Protein AF-A0A7J7LMC5-F1 (afdb_monomer_lite)

Structure (mmCIF, N/CA/C/O backbone):
data_AF-A0A7J7LMC5-F1
#
_entry.id   AF-A0A7J7LMC5-F1
#
loop_
_atom_site.group_PDB
_atom_site.id
_atom_site.type_symbol
_atom_site.label_atom_id
_atom_site.label_alt_id
_atom_site.label_comp_id
_atom_site.label_asym_id
_atom_site.label_entity_id
_atom_site.label_seq_id
_atom_site.pdbx_PDB_ins_code
_atom_site.Cartn_x
_atom_site.Cartn_y
_atom_site.Cartn_z
_atom_site.occupancy
_atom_site.B_iso_or_equiv
_atom_site.auth_seq_id
_atom_site.auth_comp_id
_atom_site.auth_asym_id
_atom_site.auth_atom_id
_atom_site.pdbx_PDB_model_num
ATOM 1 N N . MET A 1 1 ? -28.082 -5.155 7.190 1.00 59.53 1 MET A N 1
ATOM 2 C CA . MET A 1 1 ? -26.811 -5.851 6.902 1.00 59.53 1 MET A CA 1
ATOM 3 C C . MET A 1 1 ? -25.706 -4.820 7.047 1.00 59.53 1 MET A C 1
ATOM 5 O O . MET A 1 1 ? -25.711 -3.858 6.286 1.00 59.53 1 MET A O 1
ATOM 9 N N . GLU A 1 2 ? -24.845 -4.935 8.058 1.00 79.38 2 GLU A N 1
ATOM 10 C CA . GLU A 1 2 ? -23.671 -4.059 8.148 1.00 79.38 2 GLU A CA 1
ATOM 11 C C . GLU A 1 2 ? -22.735 -4.354 6.977 1.00 79.38 2 GLU A C 1
ATOM 13 O O . GLU A 1 2 ? -22.448 -5.513 6.665 1.00 79.38 2 GLU A O 1
ATOM 18 N N . ARG A 1 3 ? -22.290 -3.301 6.290 1.00 82.31 3 ARG A N 1
ATOM 19 C CA . ARG A 1 3 ? -21.284 -3.441 5.241 1.00 82.31 3 ARG A CA 1
ATOM 20 C C . ARG A 1 3 ? -19.934 -3.620 5.921 1.00 82.31 3 ARG A C 1
ATOM 22 O O . ARG A 1 3 ? -19.506 -2.735 6.655 1.00 82.31 3 ARG A O 1
ATOM 29 N N . ARG A 1 4 ? -19.269 -4.749 5.664 1.00 88.06 4 ARG A N 1
ATOM 30 C CA . ARG A 1 4 ? -17.881 -4.948 6.097 1.00 88.06 4 ARG A CA 1
ATOM 31 C C . ARG A 1 4 ? -17.014 -3.861 5.480 1.00 88.06 4 ARG A C 1
ATOM 33 O O . ARG A 1 4 ? -17.108 -3.611 4.276 1.00 88.06 4 ARG A O 1
ATOM 40 N N . LYS A 1 5 ? -16.196 -3.214 6.301 1.00 90.62 5 LYS A N 1
ATOM 41 C CA . LYS A 1 5 ? -15.305 -2.165 5.829 1.00 90.62 5 LYS A CA 1
ATOM 42 C C . LYS A 1 5 ? -14.005 -2.776 5.329 1.00 90.62 5 LYS A C 1
ATOM 44 O O . LYS A 1 5 ? -13.486 -3.728 5.899 1.00 90.62 5 LYS A O 1
ATOM 49 N N . TRP A 1 6 ? -13.449 -2.180 4.283 1.00 92.81 6 TRP A N 1
ATOM 50 C CA . TRP A 1 6 ? -12.155 -2.586 3.735 1.00 92.81 6 TRP A CA 1
ATOM 51 C C . TRP A 1 6 ? -10.980 -2.307 4.677 1.00 92.81 6 TRP A C 1
ATOM 53 O O . TRP A 1 6 ? -9.923 -2.909 4.525 1.00 92.81 6 TRP A O 1
ATOM 63 N N . GLU A 1 7 ? -11.149 -1.388 5.630 1.00 91.62 7 GLU A N 1
ATOM 64 C CA . GLU A 1 7 ? -10.136 -1.072 6.644 1.00 91.62 7 GLU A CA 1
ATOM 65 C C . GLU A 1 7 ? -9.952 -2.184 7.686 1.00 91.62 7 GLU A C 1
ATOM 67 O O . GLU A 1 7 ? -8.859 -2.287 8.242 1.00 91.62 7 GLU A O 1
ATOM 72 N N . ASP A 1 8 ? -10.976 -3.027 7.875 1.00 93.94 8 ASP A N 1
ATOM 73 C CA . ASP A 1 8 ? -10.987 -4.164 8.806 1.00 93.94 8 ASP A CA 1
ATOM 74 C C . ASP A 1 8 ? -10.494 -5.469 8.153 1.00 93.94 8 ASP A C 1
ATOM 76 O O . ASP A 1 8 ? -10.487 -6.525 8.787 1.00 93.94 8 ASP A O 1
ATOM 80 N N . LEU A 1 9 ? -10.126 -5.427 6.866 1.00 94.69 9 LEU A N 1
ATOM 81 C CA . LEU A 1 9 ? -9.575 -6.586 6.174 1.00 94.69 9 LEU A CA 1
ATOM 82 C C . LEU A 1 9 ? -8.205 -6.939 6.766 1.00 94.69 9 LEU A C 1
ATOM 84 O O . LEU A 1 9 ? -7.415 -6.053 7.095 1.00 94.69 9 LEU A O 1
ATOM 88 N N . ASP A 1 10 ? -7.920 -8.237 6.862 1.00 96.25 10 ASP A N 1
ATOM 89 C CA . ASP A 1 10 ? -6.621 -8.721 7.313 1.00 96.25 10 ASP A CA 1
ATOM 90 C C . ASP A 1 10 ? -5.468 -8.108 6.493 1.00 96.25 10 ASP A C 1
ATOM 92 O O . ASP A 1 10 ? -5.580 -7.896 5.277 1.00 96.25 10 ASP A O 1
ATOM 96 N N . LYS A 1 11 ? -4.357 -7.805 7.172 1.00 96.38 11 LYS A N 1
ATOM 97 C CA . LYS A 1 11 ? -3.231 -7.085 6.570 1.00 96.38 11 LYS A CA 1
ATOM 98 C C . LYS A 1 11 ? -2.624 -7.865 5.403 1.00 96.38 11 LYS A C 1
ATOM 100 O O . LYS A 1 11 ? -2.318 -7.251 4.382 1.00 96.38 11 LYS A O 1
ATOM 105 N N . ASP A 1 12 ? -2.489 -9.183 5.512 1.00 97.19 12 ASP A N 1
ATOM 106 C CA . ASP A 1 12 ? -1.875 -10.006 4.465 1.00 97.19 12 ASP A CA 1
ATOM 107 C C . ASP A 1 12 ? -2.790 -10.088 3.239 1.00 97.19 12 ASP A C 1
ATOM 109 O O . ASP A 1 12 ? -2.337 -10.057 2.090 1.00 97.19 12 ASP A O 1
ATOM 113 N N . CYS A 1 13 ? -4.106 -10.081 3.469 1.00 96.94 13 CYS A N 1
ATOM 114 C CA . CYS A 1 13 ? -5.091 -9.949 2.400 1.00 96.94 13 CYS A CA 1
ATOM 115 C C . CYS A 1 13 ? -4.975 -8.596 1.686 1.00 96.94 13 CYS A C 1
ATOM 117 O O . CYS A 1 13 ? -4.991 -8.559 0.454 1.00 96.94 13 CYS A O 1
ATOM 119 N N . LEU A 1 14 ? -4.824 -7.494 2.433 1.00 96.88 14 LEU A N 1
ATOM 120 C CA . LEU A 1 14 ? -4.572 -6.176 1.847 1.00 96.88 14 LEU A CA 1
ATOM 121 C C . LEU A 1 14 ? -3.283 -6.179 1.025 1.00 96.88 14 LEU A C 1
ATOM 123 O O . LEU A 1 14 ? -3.324 -5.792 -0.136 1.00 96.88 14 LEU A O 1
ATOM 127 N N . ILE A 1 15 ? -2.169 -6.672 1.565 1.00 96.94 15 ILE A N 1
ATOM 128 C CA . ILE A 1 15 ? -0.877 -6.734 0.861 1.00 96.94 15 ILE A CA 1
ATOM 129 C C . ILE A 1 15 ? -0.999 -7.496 -0.466 1.00 96.94 15 ILE A C 1
ATOM 131 O O . ILE A 1 15 ? -0.562 -7.001 -1.503 1.00 96.94 15 ILE A O 1
ATOM 135 N N . ASN A 1 16 ? -1.653 -8.661 -0.470 1.00 96.12 16 ASN A N 1
ATOM 136 C CA . ASN A 1 16 ? -1.862 -9.455 -1.685 1.00 96.12 16 ASN A CA 1
ATOM 137 C C . ASN A 1 16 ? -2.717 -8.727 -2.741 1.00 96.12 16 ASN A C 1
ATOM 139 O O . ASN A 1 16 ? -2.503 -8.906 -3.941 1.00 96.12 16 ASN A O 1
ATOM 143 N N . ILE A 1 17 ? -3.688 -7.911 -2.324 1.00 95.69 17 ILE A N 1
ATOM 144 C CA . ILE A 1 17 ? -4.479 -7.079 -3.243 1.00 95.69 17 ILE A CA 1
ATOM 145 C C . ILE A 1 17 ? -3.625 -5.922 -3.770 1.00 95.69 17 ILE A C 1
ATOM 147 O O . ILE A 1 17 ? -3.565 -5.704 -4.980 1.00 95.69 17 ILE A O 1
ATOM 151 N N . LEU A 1 18 ? -2.950 -5.199 -2.876 1.00 95.44 18 LEU A N 1
ATOM 152 C CA . LEU A 1 18 ? -2.156 -4.020 -3.207 1.00 95.44 18 LEU A CA 1
ATOM 153 C C . LEU A 1 18 ? -0.967 -4.361 -4.113 1.00 95.44 18 LEU A C 1
ATOM 155 O O . LEU A 1 18 ? -0.713 -3.631 -5.064 1.00 95.44 18 LEU A O 1
ATOM 159 N N . GLY A 1 19 ? -0.304 -5.501 -3.912 1.00 93.62 19 GLY A N 1
ATOM 160 C CA . G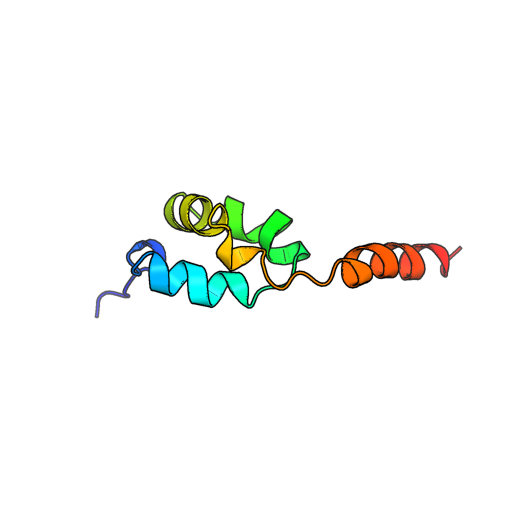LY A 1 19 ? 0.806 -5.951 -4.762 1.00 93.62 19 GLY A CA 1
ATOM 161 C C . GLY A 1 19 ? 0.427 -6.272 -6.212 1.00 93.62 19 GLY A C 1
ATOM 162 O O . GLY A 1 19 ? 1.307 -6.483 -7.042 1.00 93.62 19 GLY A O 1
ATOM 163 N N . ARG A 1 20 ? -0.869 -6.294 -6.546 1.00 92.75 20 ARG A N 1
ATOM 164 C CA . ARG A 1 20 ? -1.363 -6.432 -7.929 1.00 92.75 20 ARG A CA 1
ATOM 165 C C . ARG A 1 20 ? -1.581 -5.088 -8.618 1.00 92.75 20 ARG A C 1
ATOM 167 O O . ARG A 1 20 ? -1.890 -5.059 -9.808 1.00 92.75 20 ARG A O 1
ATOM 174 N N . LEU A 1 21 ? -1.486 -3.990 -7.875 1.00 91.69 21 LEU A N 1
ATOM 175 C CA . LEU A 1 21 ? -1.706 -2.653 -8.397 1.00 91.69 21 LEU A CA 1
ATOM 176 C C . LEU A 1 21 ? -0.481 -2.151 -9.159 1.00 91.69 21 LEU A C 1
ATOM 178 O O . LEU A 1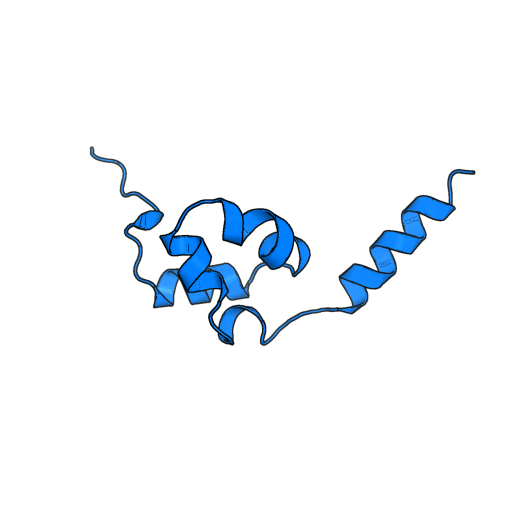 21 ? 0.660 -2.540 -8.910 1.00 91.69 21 LEU A O 1
ATOM 182 N N . GLY A 1 22 ? -0.731 -1.246 -10.101 1.00 88.94 22 GLY A N 1
ATOM 183 C CA . GLY A 1 22 ? 0.340 -0.557 -10.801 1.00 88.94 22 GLY A CA 1
ATOM 184 C C . GLY A 1 22 ? 1.066 0.423 -9.881 1.00 88.94 22 GLY A C 1
ATOM 185 O O . GLY A 1 22 ? 0.509 0.935 -8.909 1.00 88.94 22 GLY A O 1
ATOM 186 N N . ILE A 1 23 ? 2.303 0.772 -10.242 1.00 88.94 23 ILE A N 1
ATOM 187 C CA . ILE A 1 23 ? 3.110 1.695 -9.436 1.00 88.94 23 ILE A CA 1
ATOM 188 C C . ILE A 1 23 ? 2.433 3.050 -9.194 1.00 88.94 23 ILE A C 1
ATOM 190 O O . ILE A 1 23 ? 2.563 3.625 -8.117 1.00 88.94 23 ILE A O 1
ATOM 194 N N . LYS A 1 24 ? 1.694 3.570 -10.181 1.00 87.69 24 LYS A N 1
ATOM 195 C CA . LYS A 1 24 ? 0.997 4.852 -10.035 1.00 87.69 24 LYS A CA 1
ATOM 196 C C . LYS A 1 24 ? -0.033 4.794 -8.912 1.00 87.69 24 LYS A C 1
ATOM 198 O O . LYS A 1 24 ? -0.094 5.723 -8.118 1.00 87.69 24 LYS A O 1
ATOM 203 N N . ASP A 1 25 ? -0.784 3.703 -8.814 1.00 92.12 25 ASP A N 1
ATOM 204 C CA . ASP A 1 25 ? -1.783 3.530 -7.763 1.00 92.12 25 ASP A CA 1
ATOM 205 C C . ASP A 1 25 ? -1.129 3.351 -6.394 1.00 92.12 25 ASP A C 1
ATOM 207 O O . ASP A 1 25 ? -1.550 3.984 -5.425 1.00 92.12 25 ASP A O 1
ATOM 211 N N . LEU A 1 26 ? -0.062 2.553 -6.326 1.00 92.62 26 LEU A N 1
ATOM 212 C CA . LEU A 1 26 ? 0.703 2.335 -5.096 1.00 92.62 26 LEU A CA 1
ATOM 213 C C . LEU A 1 26 ? 1.336 3.619 -4.546 1.00 92.62 26 LEU A C 1
ATOM 215 O O . LEU A 1 26 ? 1.432 3.767 -3.334 1.00 92.62 26 LEU A O 1
ATOM 219 N N . ILE A 1 27 ? 1.746 4.551 -5.412 1.00 91.12 27 ILE A N 1
ATOM 220 C CA . ILE A 1 27 ? 2.345 5.828 -4.995 1.00 91.12 27 ILE A CA 1
ATOM 221 C C . ILE A 1 27 ? 1.278 6.887 -4.706 1.00 91.12 27 ILE A C 1
ATOM 223 O O . ILE A 1 27 ? 1.351 7.564 -3.684 1.00 91.12 27 ILE A O 1
ATOM 227 N N . TYR A 1 28 ? 0.318 7.075 -5.614 1.00 92.12 28 TYR A N 1
ATOM 228 C CA . TYR A 1 28 ? -0.552 8.255 -5.605 1.00 92.12 28 TYR A CA 1
ATOM 229 C C . TYR A 1 28 ? -1.940 8.016 -5.017 1.00 92.12 28 TYR A C 1
ATOM 231 O O . TYR A 1 28 ? -2.603 8.988 -4.669 1.00 92.12 28 TYR A O 1
ATOM 239 N N . ASN A 1 29 ? -2.382 6.762 -4.888 1.00 95.12 29 ASN A N 1
ATOM 240 C CA . ASN A 1 29 ? -3.747 6.447 -4.466 1.00 95.12 29 ASN A CA 1
ATOM 241 C C . ASN A 1 29 ? -3.763 5.704 -3.125 1.00 95.12 29 ASN A C 1
ATOM 243 O O . ASN A 1 29 ? -4.274 6.218 -2.131 1.00 95.12 29 ASN A O 1
ATOM 247 N N . VAL A 1 30 ? -3.162 4.514 -3.073 1.00 96.06 30 VAL A N 1
ATOM 248 C CA . VAL A 1 30 ? -3.249 3.582 -1.934 1.00 96.06 30 VAL A CA 1
ATOM 249 C C . VAL A 1 30 ? -2.847 4.202 -0.586 1.00 96.06 30 VAL A C 1
ATOM 251 O O . VAL A 1 30 ? -3.604 4.031 0.376 1.00 96.06 30 VAL A O 1
ATOM 254 N N . PRO A 1 31 ? -1.730 4.951 -0.473 1.00 95.56 31 PRO A N 1
ATOM 255 C CA . PRO A 1 31 ? -1.279 5.501 0.806 1.00 95.56 31 PRO A CA 1
ATOM 256 C C . PRO A 1 31 ? -2.249 6.533 1.404 1.00 95.56 31 PRO A C 1
ATOM 258 O O . PRO A 1 31 ? -2.202 6.794 2.605 1.00 95.56 31 PRO A O 1
ATOM 261 N N . PHE A 1 32 ? -3.136 7.107 0.583 1.00 96.25 32 PHE A N 1
ATOM 262 C CA . PHE A 1 32 ? -4.032 8.202 0.959 1.00 96.25 32 PHE A CA 1
ATOM 263 C C . PHE A 1 32 ? -5.476 7.759 1.234 1.00 96.25 32 PHE A C 1
ATOM 265 O O . PHE A 1 32 ? -6.297 8.591 1.612 1.00 96.25 32 PHE A O 1
ATOM 272 N N . VAL A 1 33 ? -5.800 6.467 1.087 1.00 95.94 33 VAL A N 1
ATOM 273 C CA . VAL A 1 33 ? -7.155 5.943 1.346 1.00 95.94 33 VAL A CA 1
ATOM 274 C C . VAL A 1 33 ? -7.469 5.941 2.842 1.00 95.94 33 VAL A C 1
ATOM 276 O O . VAL A 1 33 ? -8.443 6.542 3.289 1.00 95.94 33 VAL A O 1
ATOM 279 N N . CYS A 1 34 ? -6.652 5.246 3.634 1.00 96.19 34 CYS A N 1
ATOM 280 C CA . CYS A 1 34 ? -6.780 5.195 5.087 1.00 96.19 34 CYS A CA 1
ATOM 281 C C . CYS A 1 34 ? -5.474 4.711 5.736 1.00 96.19 34 CYS A C 1
ATOM 283 O O . CYS A 1 34 ? -4.565 4.216 5.069 1.00 96.19 34 CYS A O 1
ATOM 285 N N . LYS A 1 35 ? -5.389 4.793 7.070 1.00 96.50 35 LYS A N 1
ATOM 286 C CA . LYS A 1 35 ? -4.196 4.370 7.829 1.00 96.50 35 LYS A CA 1
ATOM 287 C C . LYS A 1 35 ? -3.869 2.880 7.666 1.00 96.50 35 LYS A C 1
ATOM 289 O O . LYS A 1 35 ? -2.695 2.524 7.691 1.00 96.50 35 LYS A O 1
ATOM 294 N N . SER A 1 36 ? -4.885 2.020 7.544 1.00 97.25 36 SER A N 1
ATOM 295 C CA . SER A 1 36 ? -4.695 0.570 7.371 1.00 97.25 36 SER A CA 1
ATOM 296 C C . SER A 1 36 ? -4.022 0.272 6.026 1.00 97.25 36 SER A C 1
ATOM 298 O O . SER A 1 36 ? -2.988 -0.392 5.974 1.00 97.25 36 SER A O 1
ATOM 300 N N . TRP A 1 37 ? -4.520 0.892 4.955 1.00 97.62 37 TRP A N 1
ATOM 301 C CA . TRP A 1 37 ? -3.974 0.753 3.605 1.00 97.62 37 TRP A CA 1
ATOM 302 C C . TRP A 1 37 ? -2.586 1.377 3.474 1.00 97.62 37 TRP A C 1
ATOM 304 O O . TRP A 1 37 ? -1.702 0.755 2.893 1.00 97.62 37 TRP A O 1
ATOM 314 N N . TYR A 1 38 ? -2.359 2.539 4.097 1.00 97.31 38 TYR A N 1
ATOM 315 C CA . TYR A 1 38 ? -1.028 3.135 4.206 1.00 97.31 38 TYR A CA 1
ATOM 316 C C . TYR A 1 38 ? -0.027 2.136 4.797 1.00 97.31 38 TYR A C 1
ATOM 318 O O . TYR A 1 38 ? 0.982 1.827 4.170 1.00 97.31 38 TYR A O 1
ATOM 326 N N . LYS A 1 39 ? -0.335 1.553 5.963 1.00 97.31 39 LYS A N 1
ATOM 327 C CA . LYS A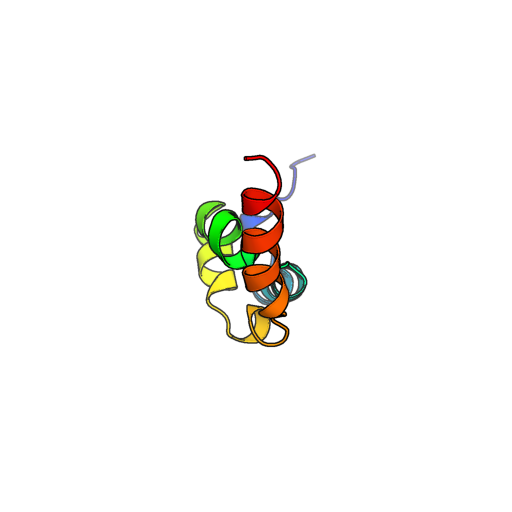 1 39 ? 0.543 0.574 6.624 1.00 97.31 39 LYS A CA 1
ATOM 328 C C . LYS A 1 39 ? 0.771 -0.687 5.791 1.00 97.31 39 LYS A C 1
ATOM 330 O O . LYS A 1 39 ? 1.880 -1.211 5.811 1.00 97.31 39 LYS A O 1
ATOM 335 N N . ALA A 1 40 ? -0.250 -1.180 5.091 1.00 97.50 40 ALA A N 1
ATOM 336 C CA . ALA A 1 40 ? -0.117 -2.335 4.207 1.00 97.50 40 ALA A CA 1
ATOM 337 C C . ALA A 1 40 ? 0.762 -2.018 2.985 1.00 97.50 40 ALA A C 1
ATOM 339 O O . ALA A 1 40 ? 1.612 -2.822 2.625 1.00 97.50 40 ALA A O 1
ATOM 340 N N . SER A 1 41 ? 0.629 -0.822 2.403 1.00 96.31 41 SER A N 1
ATOM 341 C CA . SER A 1 41 ? 1.405 -0.402 1.227 1.00 96.31 41 SER A CA 1
ATOM 342 C C . SER A 1 41 ? 2.908 -0.257 1.475 1.00 96.31 41 SER A C 1
ATOM 344 O O . SER A 1 41 ? 3.689 -0.296 0.530 1.00 96.31 41 SER A O 1
ATOM 346 N N . LEU A 1 42 ? 3.329 -0.110 2.736 1.00 96.00 42 LEU A N 1
ATOM 347 C CA . LEU A 1 42 ? 4.745 -0.075 3.115 1.00 96.00 42 LEU A CA 1
ATOM 348 C C . LEU A 1 42 ? 5.411 -1.458 3.086 1.00 96.00 42 LEU A C 1
ATOM 350 O O . LEU A 1 42 ? 6.628 -1.549 3.234 1.00 96.00 42 LEU A O 1
ATOM 354 N N . ASP A 1 43 ? 4.635 -2.530 2.932 1.00 96.88 43 ASP A N 1
ATOM 355 C CA . ASP A 1 43 ? 5.165 -3.884 2.871 1.00 96.88 43 ASP A CA 1
ATOM 356 C C . ASP A 1 43 ? 5.918 -4.135 1.557 1.00 96.88 43 ASP A C 1
ATOM 358 O O . ASP A 1 43 ? 5.453 -3.770 0.476 1.00 96.88 43 ASP A O 1
ATOM 362 N N . HIS A 1 44 ? 7.081 -4.782 1.641 1.00 93.62 44 HIS A N 1
ATOM 363 C CA . HIS A 1 44 ? 7.945 -5.035 0.489 1.00 93.62 44 HIS A CA 1
ATOM 364 C C . HIS A 1 44 ? 7.280 -5.901 -0.592 1.00 93.62 44 HIS A C 1
ATOM 366 O O . HIS A 1 44 ? 7.585 -5.723 -1.774 1.00 93.62 44 HIS A O 1
ATOM 372 N N . GLU A 1 45 ? 6.345 -6.787 -0.227 1.00 93.75 45 GLU A N 1
ATOM 373 C CA . GLU A 1 45 ? 5.584 -7.595 -1.189 1.00 93.75 45 GLU A CA 1
ATOM 374 C C . GLU A 1 45 ? 4.781 -6.723 -2.165 1.00 93.75 45 GLU A C 1
ATOM 376 O O . GLU A 1 45 ? 4.645 -7.083 -3.335 1.00 93.75 45 GLU A O 1
ATOM 381 N N . CYS A 1 46 ? 4.329 -5.535 -1.737 1.00 93.81 46 CYS A N 1
ATOM 382 C CA . CYS A 1 46 ? 3.596 -4.605 -2.601 1.00 93.81 46 CYS A CA 1
ATOM 383 C C . CYS A 1 46 ? 4.452 -4.062 -3.759 1.00 93.81 46 CYS A C 1
ATOM 385 O O . CYS A 1 46 ? 3.909 -3.583 -4.749 1.00 93.81 46 CYS A O 1
ATOM 387 N N . TRP A 1 47 ? 5.783 -4.140 -3.655 1.00 91.12 47 TRP A N 1
ATOM 388 C CA . TRP A 1 47 ? 6.725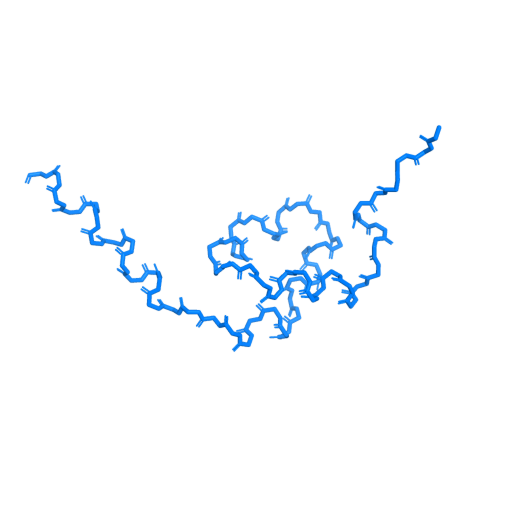 -3.515 -4.590 1.00 91.12 47 TRP A CA 1
ATOM 389 C C . TRP A 1 47 ? 7.590 -4.521 -5.360 1.00 91.12 47 TRP A C 1
ATOM 391 O O . TRP A 1 47 ? 8.371 -4.111 -6.218 1.00 91.12 47 TRP A O 1
ATOM 401 N N . LYS A 1 48 ? 7.466 -5.831 -5.092 1.00 85.31 48 LYS A N 1
ATOM 402 C CA . LYS A 1 48 ? 8.303 -6.870 -5.726 1.00 85.31 48 LYS A CA 1
ATOM 403 C C . LYS A 1 48 ? 8.157 -6.939 -7.245 1.00 85.31 48 LYS A C 1
ATOM 405 O O . LYS A 1 48 ? 9.138 -7.191 -7.938 1.00 85.31 48 LYS A O 1
ATOM 410 N N . PHE A 1 49 ? 6.950 -6.721 -7.764 1.00 74.88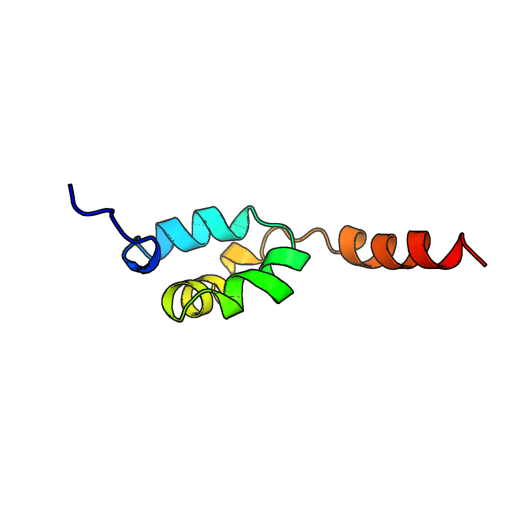 49 PHE A N 1
ATOM 411 C CA . PHE A 1 49 ? 6.643 -6.822 -9.193 1.00 74.88 49 PHE A CA 1
ATOM 412 C C . PHE A 1 49 ? 6.256 -5.461 -9.764 1.00 74.88 49 PHE A C 1
ATOM 414 O O . PHE A 1 49 ? 5.115 -5.216 -10.148 1.00 74.88 49 PHE A O 1
ATOM 421 N N . LEU A 1 50 ? 7.231 -4.555 -9.817 1.00 73.44 50 LEU A N 1
ATOM 422 C CA . LEU A 1 50 ? 7.015 -3.190 -10.277 1.00 73.44 50 LEU A CA 1
ATOM 423 C C . LEU A 1 50 ? 7.552 -2.986 -11.694 1.00 73.44 50 LEU A C 1
ATOM 425 O O . LEU A 1 50 ? 8.757 -3.033 -11.941 1.00 73.44 50 LEU A O 1
ATOM 429 N N . ASN A 1 51 ? 6.660 -2.699 -12.643 1.00 71.75 51 ASN A N 1
ATOM 430 C CA . ASN A 1 51 ? 7.070 -2.314 -13.990 1.00 71.75 51 ASN A CA 1
ATOM 431 C C . ASN A 1 51 ? 7.425 -0.816 -14.043 1.00 71.75 51 ASN A C 1
ATOM 433 O O . ASN A 1 51 ? 6.575 0.037 -14.305 1.00 71.75 51 ASN A O 1
ATOM 437 N N . LEU A 1 52 ? 8.703 -0.494 -13.826 1.00 70.50 52 LEU A N 1
ATOM 438 C CA . LEU A 1 52 ? 9.213 0.882 -13.877 1.00 70.50 52 LEU A CA 1
ATOM 439 C C . LEU A 1 52 ? 9.179 1.501 -15.289 1.00 70.50 52 LEU A C 1
ATOM 441 O O . LEU A 1 52 ? 9.133 2.726 -15.418 1.00 70.50 52 LEU A O 1
ATOM 445 N N . TYR A 1 53 ? 9.127 0.692 -16.355 1.00 71.88 53 TYR A N 1
ATOM 446 C CA . TYR A 1 53 ? 8.993 1.198 -17.728 1.00 71.88 53 TYR A CA 1
ATOM 447 C C . TYR A 1 53 ? 7.644 1.896 -17.959 1.00 71.88 53 TYR A C 1
ATOM 449 O O . TYR A 1 53 ? 7.545 2.813 -18.773 1.00 71.88 53 TYR A O 1
ATOM 457 N N . ALA A 1 54 ? 6.605 1.541 -17.196 1.00 66.44 54 ALA A N 1
ATOM 458 C CA . ALA A 1 54 ? 5.313 2.224 -17.263 1.00 66.44 54 ALA A CA 1
ATOM 459 C C . ALA A 1 54 ? 5.405 3.705 -16.836 1.00 66.44 54 ALA A C 1
ATOM 461 O O . ALA A 1 54 ? 4.671 4.560 -17.342 1.00 66.44 54 ALA A O 1
ATOM 462 N N . ILE A 1 55 ? 6.338 4.042 -15.942 1.00 64.94 55 ILE A N 1
ATOM 463 C CA . ILE A 1 55 ? 6.562 5.426 -15.504 1.00 64.94 55 ILE A CA 1
ATOM 464 C C . ILE A 1 55 ? 7.191 6.239 -16.638 1.00 64.94 55 ILE A C 1
ATOM 466 O O . ILE A 1 55 ? 6.753 7.356 -16.918 1.00 64.94 55 ILE A O 1
ATOM 470 N N . SER A 1 5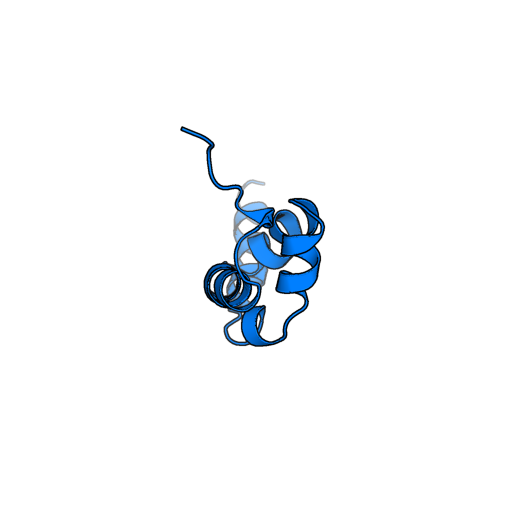6 ? 8.190 5.674 -17.324 1.00 62.34 56 SER A N 1
ATOM 471 C CA . SER A 1 56 ? 8.942 6.382 -18.367 1.00 62.34 56 SER A CA 1
ATOM 472 C C . SER A 1 56 ? 8.116 6.627 -19.633 1.00 62.34 56 SER A C 1
ATOM 474 O O . SER A 1 56 ? 8.251 7.681 -20.256 1.00 62.34 56 SER A O 1
ATOM 476 N N . LEU A 1 57 ? 7.195 5.722 -19.980 1.00 58.38 57 LEU A N 1
ATOM 477 C CA . LEU A 1 57 ? 6.330 5.871 -21.157 1.00 58.38 57 LEU A CA 1
ATOM 478 C C . LEU A 1 57 ? 5.249 6.945 -20.997 1.00 58.38 57 LEU A C 1
ATOM 480 O O . LEU A 1 57 ? 4.825 7.536 -21.989 1.00 58.38 57 LEU A O 1
ATOM 484 N N . THR A 1 58 ? 4.849 7.271 -19.764 1.00 56.19 58 THR A N 1
ATOM 485 C CA . THR A 1 58 ? 3.836 8.316 -19.534 1.00 56.19 58 THR A CA 1
ATOM 486 C C . THR A 1 58 ? 4.348 9.700 -19.953 1.00 56.19 58 THR A C 1
ATOM 488 O O . THR A 1 58 ? 3.578 10.520 -20.442 1.00 56.19 58 THR A O 1
ATOM 491 N N . LYS A 1 59 ? 5.664 9.948 -19.862 1.00 54.56 59 LYS A N 1
ATOM 492 C CA . LYS A 1 59 ? 6.264 11.211 -20.324 1.00 54.56 59 LYS A CA 1
ATOM 493 C C . LYS A 1 59 ? 6.262 11.368 -21.848 1.00 54.56 59 LYS A C 1
ATOM 495 O O . LYS A 1 59 ? 6.372 12.487 -22.333 1.00 54.56 59 LYS A O 1
ATOM 500 N N . ARG A 1 60 ? 6.132 10.277 -22.615 1.00 52.91 60 ARG A N 1
ATOM 501 C CA . ARG A 1 60 ? 6.186 10.317 -24.087 1.00 52.91 60 ARG A CA 1
ATOM 502 C C . ARG A 1 60 ? 4.869 10.709 -24.757 1.00 52.91 60 ARG A C 1
ATOM 504 O O . ARG A 1 60 ? 4.926 11.207 -25.873 1.00 52.91 60 ARG A O 1
ATOM 511 N N . CYS A 1 61 ? 3.715 10.516 -24.112 1.00 52.34 61 CYS A N 1
ATOM 512 C CA . CYS A 1 61 ? 2.434 10.948 -24.690 1.00 52.34 61 CYS A CA 1
ATOM 513 C C . CYS A 1 61 ? 2.163 12.447 -24.506 1.00 52.34 61 CYS A C 1
ATOM 515 O O . CYS A 1 61 ? 1.396 13.001 -25.272 1.00 52.34 61 CYS A O 1
ATOM 517 N N . ILE A 1 62 ? 2.819 13.121 -23.554 1.00 55.09 62 ILE A N 1
ATOM 518 C CA . ILE A 1 62 ? 2.588 14.556 -23.307 1.00 55.09 62 ILE A CA 1
ATOM 519 C C . ILE A 1 62 ? 3.334 15.443 -24.327 1.00 55.09 62 ILE A C 1
ATOM 521 O O . ILE A 1 62 ? 2.923 16.564 -24.579 1.00 55.09 62 ILE A O 1
ATOM 525 N N . ILE A 1 63 ? 4.404 14.946 -24.961 1.00 56.41 63 ILE A N 1
ATOM 526 C CA . ILE A 1 63 ? 5.255 15.748 -25.871 1.00 56.41 63 ILE A CA 1
ATOM 527 C C . ILE A 1 63 ? 4.822 15.612 -27.350 1.00 56.41 63 ILE A C 1
ATOM 529 O O . ILE A 1 63 ? 5.502 16.108 -28.238 1.00 56.41 63 ILE A O 1
ATOM 533 N N . LYS A 1 64 ? 3.710 14.928 -27.659 1.00 51.25 64 LYS A N 1
ATOM 534 C CA . LYS A 1 64 ? 3.232 14.793 -29.051 1.00 51.25 64 LYS A CA 1
ATOM 535 C C . LYS A 1 64 ? 2.140 15.785 -29.466 1.00 51.25 64 LYS A C 1
ATOM 537 O O . LYS A 1 64 ? 1.804 15.795 -30.643 1.00 51.25 64 LYS A O 1
ATOM 542 N N . ASP A 1 65 ? 1.672 16.639 -28.556 1.00 50.06 65 ASP A N 1
ATOM 543 C CA . ASP A 1 65 ? 0.633 17.646 -28.823 1.00 50.06 65 ASP A CA 1
ATOM 544 C C . ASP A 1 65 ? 1.168 19.085 -28.661 1.00 50.06 65 ASP A C 1
ATOM 546 O O . ASP A 1 65 ? 0.627 19.890 -27.900 1.00 50.06 65 ASP A O 1
ATOM 550 N N . SER A 1 66 ? 2.277 19.427 -29.326 1.00 42.22 66 SER A N 1
ATOM 551 C CA . SER A 1 66 ? 2.772 20.812 -29.440 1.00 42.22 66 SER A CA 1
ATOM 552 C C . SER A 1 66 ? 3.412 21.068 -30.794 1.00 42.22 66 SER A C 1
ATOM 554 O O . SER A 1 66 ? 4.132 20.165 -31.274 1.00 42.22 66 SER A O 1
#

Foldseek 3Di:
DDDDDPLPDDLVVLLVVLLVDAPCCLPPPQCPPDPSSVVSSPDVSSVPDYDPVVVVVVVVVVPPPD

Secondary structure (DSSP, 8-state):
-PPPPGGGS-HHHHHHHHTTS-HHHHHHTGGGT-HHHHHHHTSGGGGTT--THHHHHHHHHHTT--

Sequence (66 aa):
MERRKWEDLDKDCLINILGRLGIKDLIYNVPFVCKSWYKASLDHECWKFLNLYAISLTKRCIIKDS

Radius of gyration: 15.1 Å; chains: 1; bounding box: 36×31×38 Å

Organism: NCBI:txid39325

InterPro domains:
  IPR001810 F-box domain [PF00646] (6-48)
  IPR036047 F-box-like domain superfamily [SSF81383] (5-53)

pLDDT: mean 83.99, std 16.2, range [42.22, 97.62]